Protein AF-S6TWQ9-F1 (afdb_monomer)

pLDDT: mean 75.21, std 12.58, range [41.34, 91.19]

Foldseek 3Di:
DPPVVVVVVVVVVVVPPQDPVNVVVVLVVLVVVLVVVLVVVLVVLVVCVVQQCDDVVVVHVVDDPVVSCVVNVVSVVCVVVLVVVLVVCCVPVHSVVSSVVSVVVVVVVVVCVVPPDDD

Radius of gyration: 21.83 Å; Cα contacts (8 Å, |Δi|>4): 39; chains: 1; bounding box: 56×36×55 Å

Organism: NCBI:txid1194404

InterPro domains:
  IPR005828 Major facilitator, sugar transporter-like [PF00083] (28-117)
  IPR005829 Sugar transporter, conserved site [PS00216] (86-103)
  IPR020846 Major facilitator superfamily domain [PS50850] (27-119)
  IPR036259 MFS transporter superfamily [G3DSA:1.20.1250.20] (17-119)
  IPR036259 MFS transporter superfamily [SSF103473] (16-118)
  IPR050814 Myo-inositol Transporter [PTHR48020] (16-118)

Secondary structure (DSSP, 8-state):
--SHHHHHHHHHHTTT---HHHHHHHHHHHHHHHHHHHHHHHHHHHHHHHHHTS-GGGTS----HHHHHHHHHHHHHHHHHHHHHHHHHHHHH-HHHHHHHHHHHHHHHHHHHHT----

Structure (mmCIF, N/CA/C/O backbone):
data_AF-S6TWQ9-F1
#
_entry.id   AF-S6TWQ9-F1
#
loop_
_atom_site.group_PDB
_atom_site.id
_atom_site.type_symbol
_atom_site.label_atom_id
_atom_site.label_alt_id
_atom_site.label_comp_id
_atom_site.label_asym_id
_atom_site.label_entity_id
_atom_site.label_seq_id
_atom_site.pdbx_PDB_ins_code
_atom_site.Cartn_x
_atom_site.Cartn_y
_atom_site.Cartn_z
_atom_site.occupancy
_atom_site.B_iso_or_equiv
_atom_site.auth_seq_id
_atom_site.auth_comp_id
_atom_site.auth_asym_id
_atom_site.auth_atom_id
_atom_site.pdbx_PDB_model_num
ATOM 1 N N . MET A 1 1 ? -38.199 -27.713 27.939 1.00 52.06 1 MET A N 1
ATOM 2 C CA . MET A 1 1 ? -37.863 -26.620 26.995 1.00 52.06 1 MET A CA 1
ATOM 3 C C . MET A 1 1 ? -37.025 -25.506 27.661 1.00 52.06 1 MET A C 1
ATOM 5 O O . MET A 1 1 ? -37.210 -24.352 27.310 1.00 52.06 1 MET A O 1
ATOM 9 N N . SER A 1 2 ? -36.089 -25.796 28.587 1.00 53.56 2 SER A N 1
ATOM 10 C CA . SER A 1 2 ? -35.281 -24.749 29.266 1.00 53.56 2 SER A CA 1
ATOM 11 C C . SER A 1 2 ? -33.763 -24.834 29.038 1.00 53.56 2 SER A C 1
ATOM 13 O O . SER A 1 2 ? -33.030 -23.974 29.511 1.00 53.56 2 SER A O 1
ATOM 15 N N . SER A 1 3 ? -33.270 -25.828 28.295 1.00 51.56 3 SER A N 1
ATOM 16 C CA . SER A 1 3 ? -31.834 -26.034 28.048 1.00 51.56 3 SER A CA 1
ATOM 17 C C . SER A 1 3 ? -31.271 -25.232 26.864 1.00 51.56 3 SER A C 1
ATOM 19 O O . SER A 1 3 ? -30.058 -25.103 26.740 1.00 51.56 3 SER A O 1
ATOM 21 N N . SER A 1 4 ? -32.119 -24.643 26.014 1.00 54.09 4 SER A N 1
ATOM 22 C CA . SER A 1 4 ? -31.688 -23.845 24.854 1.00 54.09 4 SER A CA 1
ATOM 23 C C . SER A 1 4 ? -31.311 -22.396 25.194 1.00 54.09 4 SER A C 1
ATOM 25 O O . SER A 1 4 ? -30.562 -21.774 24.445 1.00 54.09 4 SER A O 1
ATOM 27 N N . SER A 1 5 ? -31.772 -21.854 26.329 1.00 55.66 5 SER A N 1
ATOM 28 C CA . SER A 1 5 ? -31.512 -20.455 26.712 1.00 55.66 5 SER A CA 1
ATOM 29 C C . SER A 1 5 ? -30.100 -20.225 27.268 1.00 55.66 5 SER A C 1
ATOM 31 O O . SER A 1 5 ? -29.564 -19.126 27.146 1.00 55.66 5 SER A O 1
ATOM 33 N N . THR A 1 6 ? -29.477 -21.246 27.861 1.00 56.78 6 THR A N 1
ATOM 34 C CA . THR A 1 6 ? -28.157 -21.128 28.508 1.00 56.78 6 THR A CA 1
ATOM 35 C C . THR A 1 6 ? -27.006 -21.204 27.498 1.00 56.78 6 THR A C 1
ATOM 37 O O . THR A 1 6 ? -25.986 -20.542 27.674 1.00 56.78 6 THR A O 1
ATOM 40 N N . ALA A 1 7 ? -27.183 -21.940 26.394 1.00 55.41 7 ALA A N 1
ATOM 41 C CA . ALA A 1 7 ? -26.183 -22.044 25.326 1.00 55.41 7 ALA A CA 1
ATOM 42 C C . ALA A 1 7 ? -26.042 -20.738 24.515 1.00 55.41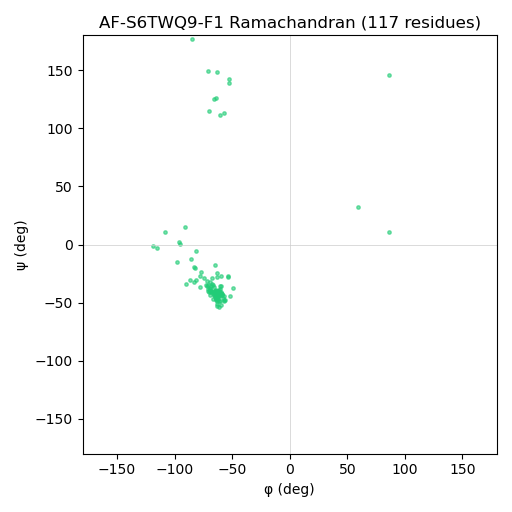 7 ALA A C 1
ATOM 44 O O . ALA A 1 7 ? -24.929 -20.329 24.191 1.00 55.41 7 ALA A O 1
ATOM 45 N N . ALA A 1 8 ? -27.154 -20.039 24.250 1.00 53.97 8 ALA A N 1
ATOM 46 C CA . ALA A 1 8 ? -27.150 -18.760 23.529 1.00 53.97 8 ALA A CA 1
ATOM 47 C C . ALA A 1 8 ? -26.505 -17.612 24.339 1.00 53.97 8 ALA A C 1
ATOM 49 O O . ALA A 1 8 ? -25.855 -16.725 23.778 1.00 53.97 8 ALA A O 1
ATOM 50 N N . ALA A 1 9 ? -26.636 -17.645 25.670 1.00 53.16 9 ALA A N 1
ATOM 51 C CA . ALA A 1 9 ? -26.005 -16.672 26.560 1.00 53.16 9 ALA A CA 1
ATOM 52 C C . ALA A 1 9 ? -24.474 -16.849 26.632 1.00 53.16 9 ALA A C 1
ATOM 54 O O . ALA A 1 9 ? -23.744 -15.857 26.679 1.00 53.16 9 ALA A O 1
ATOM 55 N N . ALA A 1 10 ? -23.978 -18.091 26.5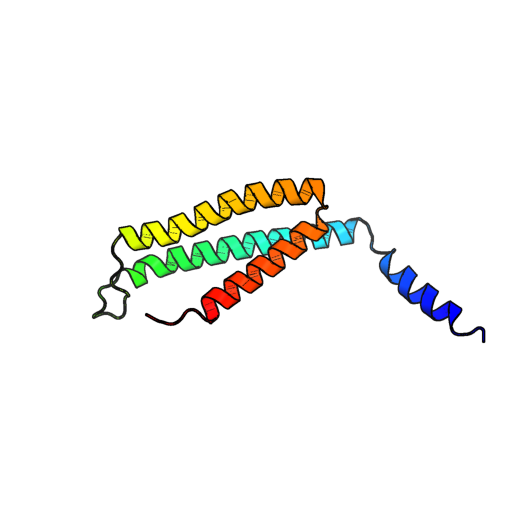67 1.00 52.41 10 ALA A N 1
ATOM 56 C CA . ALA A 1 10 ? -22.548 -18.397 26.629 1.00 52.41 10 ALA A CA 1
ATOM 57 C C . ALA A 1 10 ? -21.777 -17.977 25.358 1.00 52.41 10 ALA A C 1
ATOM 59 O O . ALA A 1 10 ? -20.690 -17.405 25.465 1.00 52.41 10 ALA A O 1
ATOM 60 N N . ASP A 1 11 ? -22.351 -18.177 24.163 1.00 53.03 11 ASP A N 1
ATOM 61 C CA . ASP A 1 11 ? -21.732 -17.755 22.887 1.00 53.03 11 ASP A CA 1
ATOM 62 C C . ASP A 1 11 ? -21.671 -16.218 22.744 1.00 53.03 11 ASP A C 1
ATOM 64 O O . ASP A 1 11 ? -20.748 -15.647 22.155 1.00 53.03 11 ASP A O 1
ATOM 68 N N . THR A 1 12 ? -22.617 -15.515 23.372 1.00 55.00 12 THR A N 1
ATOM 69 C CA . THR A 1 12 ? -22.651 -14.047 23.366 1.00 55.00 12 THR A CA 1
ATOM 70 C C . THR A 1 12 ? -21.637 -13.445 24.353 1.00 55.00 12 THR A C 1
ATOM 72 O O . THR A 1 12 ? -20.991 -12.441 24.038 1.00 55.00 12 THR A O 1
ATOM 75 N N . GLN A 1 13 ? -21.427 -14.074 25.517 1.00 53.81 13 GLN A N 1
ATOM 76 C CA . GLN A 1 13 ? -20.490 -13.593 26.546 1.00 53.81 13 GLN A CA 1
ATOM 77 C C . GLN A 1 13 ? -19.008 -13.756 26.158 1.00 53.81 13 GLN A C 1
ATOM 79 O O . GLN A 1 13 ? -18.188 -12.897 26.494 1.00 53.81 13 GLN A O 1
ATOM 84 N N . GLY A 1 14 ? -18.651 -14.784 25.378 1.00 50.56 14 GLY A N 1
ATOM 85 C CA . GLY A 1 14 ? -17.272 -14.995 24.910 1.00 50.56 14 GLY A CA 1
ATOM 86 C C . GLY A 1 14 ? -16.730 -13.883 23.997 1.00 50.56 14 GLY A C 1
ATOM 87 O O . GLY A 1 14 ? -15.521 -13.655 23.939 1.00 50.56 14 GLY A O 1
ATOM 88 N N . ARG A 1 15 ? -17.611 -13.136 23.317 1.00 56.34 15 ARG A N 1
ATOM 89 C CA . ARG A 1 15 ? -17.226 -12.039 22.411 1.00 56.34 15 ARG A CA 1
ATOM 90 C C . ARG A 1 15 ? -16.967 -10.704 23.115 1.00 56.34 15 ARG A C 1
ATOM 92 O O . ARG A 1 15 ? -16.307 -9.846 22.531 1.00 56.34 15 ARG A O 1
ATOM 99 N N . GLN A 1 16 ? -17.467 -10.517 24.339 1.00 55.75 16 GLN A N 1
ATOM 100 C CA . GLN A 1 16 ? -17.442 -9.222 25.038 1.00 55.75 16 GLN A CA 1
ATOM 101 C C . GLN A 1 16 ? -16.287 -9.078 26.046 1.00 55.75 16 GLN A C 1
ATOM 103 O O . GLN A 1 16 ? -15.935 -7.959 26.401 1.00 55.75 16 GLN A O 1
ATOM 108 N N . ASN A 1 17 ? -15.620 -10.175 26.421 1.00 53.50 17 ASN A N 1
ATOM 109 C CA . ASN A 1 17 ? -14.514 -10.176 27.393 1.00 53.50 17 ASN A CA 1
ATOM 110 C C . ASN A 1 17 ? -13.114 -9.993 26.773 1.00 53.50 17 ASN A C 1
ATOM 112 O O . ASN A 1 17 ? -12.101 -10.267 27.419 1.00 53.50 17 ASN A O 1
ATOM 116 N N . ALA A 1 18 ? -13.011 -9.553 25.516 1.00 58.38 18 ALA A N 1
ATOM 117 C CA . ALA A 1 18 ? -11.709 -9.190 24.966 1.00 58.38 18 ALA A CA 1
ATOM 118 C C . ALA A 1 18 ? -11.228 -7.905 25.654 1.00 58.38 18 ALA A C 1
ATOM 120 O O . ALA A 1 18 ? -11.846 -6.854 25.495 1.00 58.38 18 ALA A O 1
ATOM 121 N N . SER A 1 19 ? -10.128 -7.985 26.412 1.00 72.00 19 SER A N 1
ATOM 122 C CA . SER A 1 19 ? -9.541 -6.803 27.044 1.00 72.00 19 SER A CA 1
ATOM 123 C C . SER A 1 19 ? -9.301 -5.713 25.986 1.00 72.00 19 SER A C 1
ATOM 125 O O . SER A 1 19 ? -8.856 -6.037 24.876 1.00 72.00 19 SER A O 1
ATOM 127 N N . PRO A 1 20 ? -9.575 -4.427 26.283 1.00 75.12 20 PRO A N 1
ATOM 128 C CA . PRO A 1 20 ? -9.360 -3.329 25.336 1.00 75.12 20 PRO A CA 1
ATOM 129 C C . PRO A 1 20 ? -7.958 -3.370 24.709 1.00 75.12 20 PRO A C 1
ATOM 131 O O . PRO A 1 20 ? -7.804 -3.193 23.502 1.00 75.12 20 PRO A O 1
ATOM 134 N N . ASN A 1 21 ? -6.956 -3.754 25.506 1.00 84.50 21 ASN A N 1
ATOM 135 C CA . ASN A 1 21 ? -5.573 -3.943 25.075 1.00 84.50 21 ASN A CA 1
ATOM 136 C C . ASN A 1 21 ? -5.419 -5.028 23.997 1.00 84.50 21 ASN A C 1
ATOM 138 O O . ASN A 1 21 ? -4.663 -4.835 23.050 1.00 84.50 21 ASN A O 1
ATOM 142 N N . ARG A 1 22 ? -6.155 -6.145 24.085 1.00 82.69 22 ARG A N 1
ATOM 143 C CA . ARG A 1 22 ? -6.104 -7.224 23.084 1.00 82.69 22 ARG A CA 1
ATOM 144 C C . ARG A 1 22 ? -6.706 -6.791 21.748 1.00 82.69 22 ARG A C 1
ATOM 146 O O . ARG A 1 22 ? -6.158 -7.121 20.700 1.00 82.69 22 ARG A O 1
ATOM 153 N N . LEU A 1 23 ? -7.808 -6.040 21.766 1.00 81.31 23 LEU A N 1
ATOM 154 C CA . LEU A 1 23 ? -8.432 -5.527 20.539 1.00 81.31 23 LEU A CA 1
ATOM 155 C C . LEU A 1 23 ? -7.556 -4.474 19.849 1.00 81.31 23 LEU A C 1
ATOM 157 O O . LEU A 1 23 ? -7.427 -4.494 18.622 1.00 81.31 23 LEU A O 1
ATOM 161 N N . ILE A 1 24 ? -6.935 -3.587 20.631 1.00 85.56 24 ILE A N 1
ATOM 162 C CA . ILE A 1 24 ? -5.978 -2.598 20.122 1.00 85.56 24 ILE A CA 1
ATOM 163 C C . ILE A 1 24 ? -4.757 -3.312 19.537 1.00 85.56 24 ILE A C 1
ATOM 165 O O . ILE A 1 24 ? -4.387 -3.025 18.403 1.00 85.56 24 ILE A O 1
ATOM 169 N N . PHE A 1 25 ? -4.195 -4.294 20.249 1.00 89.06 25 PHE A N 1
ATOM 170 C CA . PHE A 1 25 ? -3.052 -5.078 19.779 1.00 89.06 25 PHE A CA 1
ATOM 171 C C . PHE A 1 25 ? -3.329 -5.764 18.436 1.00 89.06 25 PHE A C 1
ATOM 173 O O . PHE A 1 25 ? -2.548 -5.610 17.502 1.00 89.06 25 PHE A O 1
ATOM 180 N N . ILE A 1 26 ? -4.469 -6.453 18.298 1.00 84.56 26 ILE A N 1
ATOM 181 C CA . ILE A 1 26 ? -4.854 -7.104 17.033 1.00 84.56 26 ILE A CA 1
ATOM 182 C C . ILE A 1 26 ? -5.034 -6.067 15.917 1.00 84.56 26 ILE A C 1
ATOM 184 O O . ILE A 1 26 ? -4.594 -6.292 14.794 1.00 84.56 26 ILE A O 1
ATOM 188 N N . SER A 1 27 ? -5.652 -4.920 16.210 1.00 82.75 27 SER A N 1
ATOM 189 C CA . SER A 1 27 ? -5.865 -3.870 15.205 1.00 82.75 27 SER A CA 1
ATOM 190 C C . SER A 1 27 ? -4.546 -3.270 14.716 1.00 82.75 27 SER A C 1
ATOM 192 O O . SER A 1 27 ? -4.393 -3.042 13.518 1.00 82.75 27 SER A O 1
ATOM 194 N N . VAL A 1 28 ? -3.594 -3.039 15.627 1.00 87.00 28 VAL A N 1
ATOM 195 C CA . VAL A 1 28 ? -2.244 -2.574 15.287 1.00 87.00 28 VAL A CA 1
ATOM 196 C C . VAL A 1 28 ? -1.528 -3.627 14.454 1.00 87.00 28 VAL A C 1
ATOM 198 O O . VAL A 1 28 ? -1.030 -3.276 13.395 1.00 87.00 28 VAL A O 1
ATOM 201 N N . LEU A 1 29 ? -1.554 -4.896 14.873 1.00 89.25 29 LEU A N 1
ATOM 202 C CA . LEU A 1 29 ? -0.923 -6.008 14.158 1.00 89.25 29 LEU A CA 1
ATOM 203 C C . LEU A 1 29 ? -1.428 -6.128 12.712 1.00 89.25 29 LEU A C 1
ATOM 205 O O . LEU A 1 29 ? -0.633 -6.234 11.786 1.00 89.25 29 LEU A O 1
ATOM 209 N N . VAL A 1 30 ? -2.746 -6.086 12.498 1.00 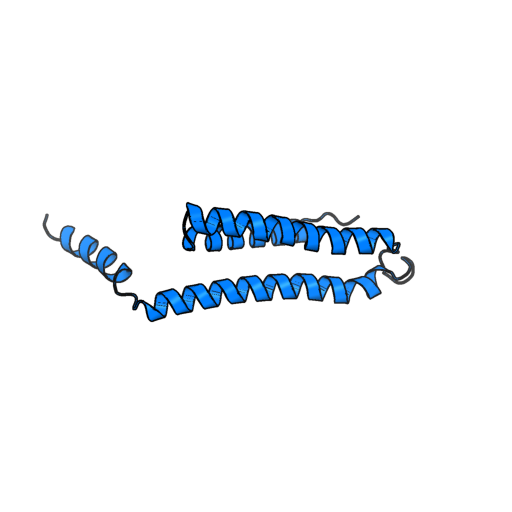83.25 30 VAL A N 1
ATOM 210 C CA . VAL A 1 30 ? -3.325 -6.157 11.145 1.00 83.25 30 VAL A CA 1
ATOM 211 C C . VAL A 1 30 ? -2.947 -4.921 10.322 1.00 83.25 30 VAL A C 1
ATOM 213 O O . VAL A 1 30 ? -2.617 -5.052 9.146 1.00 83.25 30 VAL A O 1
ATOM 216 N N . ALA A 1 31 ? -2.947 -3.729 10.927 1.00 83.00 31 ALA A N 1
ATOM 217 C CA . ALA A 1 31 ? -2.543 -2.504 10.241 1.00 83.00 31 ALA A CA 1
ATOM 218 C C . ALA A 1 31 ? -1.060 -2.529 9.825 1.00 83.00 31 ALA A C 1
ATOM 220 O O . ALA A 1 31 ? -0.745 -2.179 8.688 1.00 83.00 31 ALA A O 1
ATOM 221 N N . THR A 1 32 ? -0.154 -2.984 10.698 1.00 88.25 32 THR A N 1
ATOM 222 C CA . THR A 1 32 ? 1.266 -3.133 10.350 1.00 88.25 32 THR A CA 1
ATOM 223 C C . THR A 1 32 ? 1.500 -4.237 9.334 1.00 88.25 32 THR A C 1
ATOM 225 O O . THR A 1 32 ? 2.341 -4.050 8.465 1.00 88.25 32 THR A O 1
ATOM 228 N N . MET A 1 33 ? 0.757 -5.346 9.373 1.00 88.31 33 MET A N 1
ATOM 229 C CA . MET A 1 33 ? 0.829 -6.371 8.323 1.00 88.31 33 MET A CA 1
ATOM 230 C C . MET A 1 33 ? 0.402 -5.826 6.958 1.00 88.31 33 MET A C 1
ATOM 232 O O . MET A 1 33 ? 1.066 -6.110 5.968 1.00 88.31 33 MET A O 1
ATOM 236 N N . GLY A 1 34 ? -0.639 -4.988 6.899 1.00 84.38 34 GLY A N 1
ATOM 237 C CA . GLY A 1 34 ? -1.023 -4.305 5.660 1.00 84.38 34 GLY A CA 1
ATOM 238 C C . GLY A 1 34 ? 0.072 -3.367 5.138 1.00 84.38 34 GLY A C 1
ATOM 239 O O . GLY A 1 34 ? 0.404 -3.405 3.956 1.00 84.38 34 GLY A O 1
ATOM 240 N N . ALA A 1 35 ? 0.681 -2.571 6.023 1.00 84.94 35 ALA A N 1
ATOM 241 C CA . ALA A 1 35 ? 1.800 -1.698 5.660 1.00 84.94 35 ALA A CA 1
ATOM 242 C C . ALA A 1 35 ? 3.045 -2.490 5.213 1.00 84.94 35 ALA A C 1
ATOM 244 O O . ALA A 1 35 ? 3.714 -2.102 4.258 1.00 84.94 35 ALA A O 1
ATOM 245 N N . LEU A 1 36 ? 3.332 -3.616 5.873 1.00 90.44 36 LEU A N 1
ATOM 246 C CA . LEU A 1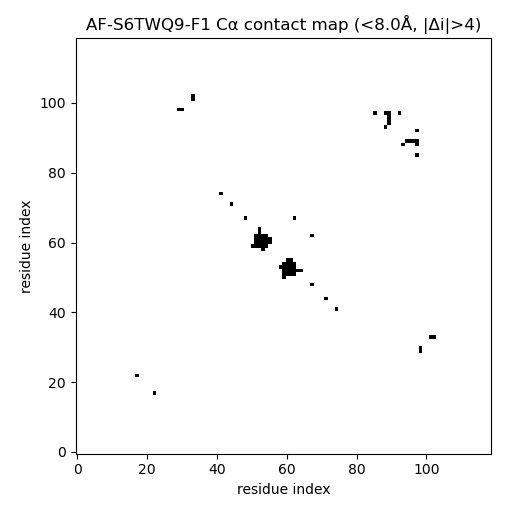 36 ? 4.425 -4.519 5.514 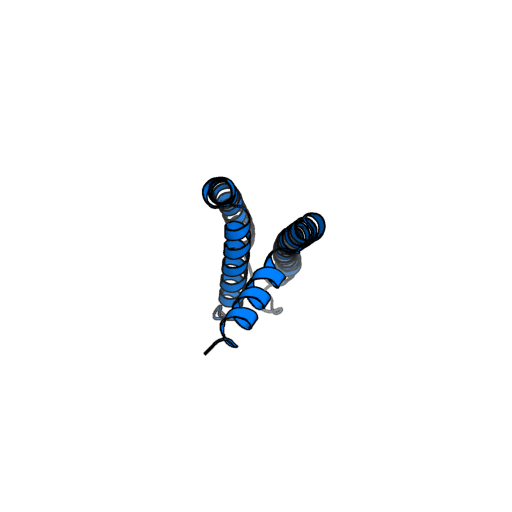1.00 90.44 36 LEU A CA 1
ATOM 247 C C . LEU A 1 36 ? 4.202 -5.124 4.126 1.00 90.44 36 LEU A C 1
ATOM 249 O O . LEU A 1 36 ? 5.124 -5.140 3.319 1.00 90.44 36 LEU A O 1
ATOM 253 N N . ALA A 1 37 ? 2.987 -5.593 3.846 1.00 86.44 37 ALA A N 1
ATOM 254 C CA . ALA A 1 37 ? 2.649 -6.218 2.575 1.00 86.44 37 ALA A CA 1
ATOM 255 C C . ALA A 1 37 ? 2.722 -5.214 1.408 1.00 86.44 37 ALA A C 1
ATOM 257 O O . ALA A 1 37 ? 3.317 -5.508 0.378 1.00 86.44 37 ALA A O 1
ATOM 258 N N . PHE A 1 38 ? 2.250 -3.979 1.613 1.00 83.31 38 PHE A N 1
ATOM 259 C CA . PHE A 1 38 ? 2.443 -2.890 0.648 1.00 83.31 38 PHE A CA 1
ATOM 260 C C . PHE A 1 38 ? 3.933 -2.592 0.374 1.00 83.31 38 PHE A C 1
ATOM 262 O O . PHE A 1 38 ? 4.345 -2.401 -0.775 1.00 83.31 38 PHE A O 1
ATOM 269 N N . GLY A 1 39 ? 4.760 -2.575 1.426 1.00 87.69 39 GLY A N 1
ATOM 270 C CA . GLY A 1 39 ? 6.210 -2.413 1.292 1.00 87.69 39 GLY A CA 1
ATOM 271 C C . GLY A 1 39 ? 6.882 -3.588 0.575 1.00 87.69 39 GLY A C 1
ATOM 272 O O . GLY A 1 39 ? 7.805 -3.377 -0.209 1.00 87.69 39 GLY A O 1
ATOM 273 N N . TYR A 1 40 ? 6.397 -4.809 0.802 1.00 89.06 40 TYR A N 1
ATOM 274 C CA . TYR A 1 40 ? 6.869 -6.019 0.131 1.00 89.06 40 TYR A CA 1
ATOM 275 C C . TYR A 1 40 ? 6.620 -5.964 -1.379 1.00 89.06 40 TYR A C 1
ATOM 277 O O . TYR A 1 40 ? 7.562 -6.165 -2.142 1.00 89.06 40 TYR A O 1
ATOM 285 N N . ASP A 1 41 ? 5.409 -5.606 -1.812 1.00 85.44 41 ASP A N 1
ATOM 286 C CA . ASP A 1 41 ? 5.072 -5.511 -3.239 1.00 85.44 41 ASP A CA 1
ATOM 287 C C . ASP A 1 41 ? 5.932 -4.455 -3.946 1.00 85.44 41 ASP A C 1
ATOM 289 O O . ASP A 1 41 ? 6.511 -4.706 -5.005 1.00 85.44 41 ASP A O 1
ATOM 293 N N . THR A 1 42 ? 6.094 -3.289 -3.312 1.00 86.19 42 THR A N 1
ATOM 294 C CA . THR A 1 42 ? 6.956 -2.215 -3.828 1.00 86.19 42 THR A CA 1
ATOM 295 C C . THR A 1 42 ? 8.419 -2.666 -3.913 1.00 86.19 42 THR A C 1
ATOM 297 O O . THR A 1 42 ? 9.101 -2.382 -4.898 1.00 86.19 42 THR A O 1
ATOM 300 N N . GLY A 1 43 ? 8.904 -3.395 -2.902 1.00 87.75 43 GLY A N 1
ATOM 301 C CA . GLY A 1 43 ? 10.268 -3.921 -2.850 1.00 87.75 43 GLY A CA 1
ATOM 302 C C . GLY A 1 43 ? 10.540 -5.010 -3.888 1.00 87.75 43 GLY A C 1
ATOM 303 O O . GLY A 1 43 ? 11.598 -4.993 -4.515 1.00 87.75 43 GLY A O 1
ATOM 304 N N . ILE A 1 44 ? 9.588 -5.919 -4.121 1.00 87.25 44 ILE A N 1
ATOM 305 C CA . ILE A 1 44 ? 9.699 -6.934 -5.177 1.00 87.25 44 ILE A CA 1
ATOM 306 C C . ILE A 1 44 ? 9.742 -6.281 -6.551 1.00 87.25 44 ILE A C 1
ATOM 308 O O . ILE A 1 44 ? 10.601 -6.643 -7.350 1.00 87.25 44 ILE A O 1
ATOM 312 N N . ILE A 1 45 ? 8.870 -5.306 -6.823 1.00 84.31 45 ILE A N 1
ATOM 313 C CA . ILE A 1 45 ? 8.868 -4.597 -8.108 1.00 84.31 45 ILE A CA 1
ATOM 314 C C . ILE A 1 45 ? 10.202 -3.871 -8.309 1.00 84.31 45 ILE A C 1
ATOM 316 O O . ILE A 1 45 ? 10.841 -4.055 -9.341 1.00 84.31 45 ILE A O 1
ATOM 320 N N . ALA A 1 46 ? 10.671 -3.119 -7.310 1.00 84.69 46 ALA A N 1
ATOM 321 C CA . ALA A 1 46 ? 11.963 -2.435 -7.375 1.00 84.69 46 ALA A CA 1
ATOM 322 C C . ALA A 1 46 ? 13.143 -3.407 -7.575 1.00 84.69 46 ALA A C 1
ATOM 324 O O . ALA A 1 46 ? 14.091 -3.085 -8.287 1.00 84.69 46 ALA A O 1
ATOM 325 N N . GLY A 1 47 ? 13.077 -4.601 -6.980 1.00 84.25 47 GLY A N 1
ATOM 326 C CA . GLY A 1 47 ? 14.070 -5.657 -7.172 1.00 84.25 47 GLY A CA 1
ATOM 327 C C . GLY A 1 47 ? 13.974 -6.363 -8.528 1.00 84.25 47 GLY A C 1
ATOM 328 O O . GLY A 1 47 ? 14.993 -6.825 -9.030 1.00 84.25 47 GLY A O 1
ATOM 329 N N . ALA A 1 48 ? 12.784 -6.436 -9.129 1.00 82.50 48 ALA A N 1
ATOM 330 C CA . ALA A 1 48 ? 12.529 -7.114 -10.400 1.00 82.50 48 ALA A CA 1
ATOM 331 C C . ALA A 1 48 ? 12.783 -6.226 -11.630 1.00 82.50 48 ALA A C 1
ATOM 333 O O . ALA A 1 48 ? 13.190 -6.738 -12.671 1.00 82.50 48 ALA A O 1
ATOM 334 N N . LEU A 1 49 ? 12.589 -4.907 -11.523 1.00 77.19 49 LEU A N 1
ATOM 335 C CA . LEU A 1 49 ? 12.767 -3.946 -12.622 1.00 77.19 49 LEU A CA 1
ATOM 336 C C . LEU A 1 49 ? 14.128 -4.047 -13.346 1.00 77.19 49 LEU A C 1
ATOM 338 O O . LEU A 1 49 ? 14.131 -4.111 -14.579 1.00 77.19 49 LEU A O 1
ATOM 342 N N . PRO A 1 50 ? 15.277 -4.173 -12.651 1.00 72.94 50 PRO A N 1
ATOM 343 C CA . PRO A 1 50 ? 16.572 -4.360 -13.307 1.00 72.94 50 PRO A CA 1
ATOM 344 C C . PRO A 1 50 ? 16.667 -5.657 -14.115 1.00 72.94 50 PRO A C 1
ATOM 346 O O . PRO A 1 50 ? 17.411 -5.708 -15.083 1.00 72.94 50 PRO A O 1
ATOM 349 N N . PHE A 1 51 ? 15.917 -6.699 -13.732 1.00 69.06 51 PHE A N 1
ATOM 350 C CA . PHE A 1 51 ? 15.866 -7.976 -14.451 1.00 69.06 51 PHE A CA 1
ATOM 351 C C . PHE A 1 51 ? 14.888 -7.938 -15.634 1.00 69.06 51 PHE A C 1
ATOM 353 O O . PHE A 1 51 ? 15.114 -8.571 -16.662 1.00 69.06 51 PHE A O 1
ATOM 360 N N . MET A 1 52 ? 13.811 -7.160 -15.516 1.00 67.25 52 MET A N 1
ATOM 361 C CA . MET A 1 52 ? 12.798 -6.986 -16.563 1.00 67.25 52 MET A CA 1
ATOM 362 C C . MET A 1 52 ? 13.254 -6.057 -17.700 1.00 67.25 52 MET A C 1
ATOM 364 O O . MET A 1 52 ? 12.758 -6.171 -18.821 1.00 67.25 52 MET A O 1
ATOM 368 N N . THR A 1 53 ? 14.211 -5.167 -17.434 1.00 65.62 53 THR A N 1
ATOM 369 C CA . THR A 1 53 ? 14.832 -4.269 -18.426 1.00 65.62 53 THR A CA 1
ATOM 370 C C . THR A 1 53 ? 15.933 -4.940 -19.255 1.00 65.62 53 THR A C 1
ATOM 372 O O . THR A 1 53 ? 16.413 -4.336 -20.216 1.00 65.62 53 THR A O 1
ATOM 375 N N . LEU A 1 54 ? 16.313 -6.195 -18.954 1.00 64.88 54 LEU A N 1
ATOM 376 C CA . LEU A 1 54 ? 17.228 -6.941 -19.820 1.00 64.88 54 LEU A CA 1
ATOM 377 C C . LEU A 1 54 ? 16.613 -7.180 -21.211 1.00 64.88 54 LEU A C 1
ATOM 379 O O . LEU A 1 54 ? 15.394 -7.355 -21.331 1.00 64.88 54 LEU A O 1
ATOM 383 N N . PRO A 1 55 ? 17.454 -7.242 -22.260 1.00 60.53 55 PRO A N 1
ATOM 384 C CA . PRO A 1 55 ? 17.035 -7.654 -23.595 1.00 60.53 55 PRO A CA 1
ATOM 385 C C . PRO A 1 55 ? 16.312 -9.014 -23.577 1.00 60.53 55 PRO A C 1
ATOM 387 O O . PRO A 1 55 ? 16.678 -9.913 -22.813 1.00 60.53 55 PRO A O 1
ATOM 390 N N . ALA A 1 56 ? 15.278 -9.166 -24.411 1.00 60.84 56 ALA A N 1
ATOM 391 C CA . ALA A 1 56 ? 14.423 -10.362 -24.452 1.00 60.84 56 ALA A CA 1
ATOM 392 C C . ALA A 1 56 ? 15.196 -11.655 -24.780 1.00 60.84 56 ALA A C 1
ATOM 394 O O . ALA A 1 56 ? 14.846 -12.747 -24.339 1.00 60.84 56 ALA A O 1
ATOM 395 N N . ASP A 1 57 ? 16.306 -11.513 -25.494 1.00 59.28 57 ASP A N 1
ATOM 396 C CA . ASP A 1 57 ? 17.301 -12.530 -25.827 1.00 59.28 57 ASP A CA 1
ATOM 397 C C . ASP A 1 57 ? 18.069 -13.087 -24.611 1.00 59.28 57 ASP A C 1
ATOM 399 O O . ASP A 1 57 ? 18.624 -14.182 -24.695 1.00 59.28 57 ASP A O 1
ATOM 403 N N . GLN A 1 58 ? 18.054 -12.396 -23.465 1.00 57.41 58 GLN A N 1
ATOM 404 C CA . GLN A 1 58 ? 18.665 -12.846 -22.203 1.00 57.41 58 GLN A CA 1
ATOM 405 C C . GLN A 1 58 ? 17.629 -13.263 -21.142 1.00 57.41 58 GLN A C 1
ATOM 407 O O . GLN A 1 58 ? 17.987 -13.486 -19.985 1.00 57.41 58 GLN A O 1
ATOM 412 N N . GLY A 1 59 ? 16.350 -13.388 -21.521 1.00 55.44 59 GLY A N 1
ATOM 413 C CA . GLY A 1 59 ? 15.260 -13.765 -20.612 1.00 55.44 59 GLY A CA 1
ATOM 414 C C . GLY A 1 59 ? 14.624 -12.598 -19.845 1.00 55.44 59 GLY A C 1
ATOM 415 O O . GLY A 1 59 ? 13.856 -12.839 -18.916 1.00 55.44 59 GLY A O 1
ATOM 416 N N . GLY A 1 60 ? 14.935 -11.350 -20.217 1.00 61.38 60 GLY A N 1
ATOM 417 C CA . GLY A 1 60 ? 14.225 -10.156 -19.751 1.00 61.38 60 GLY A CA 1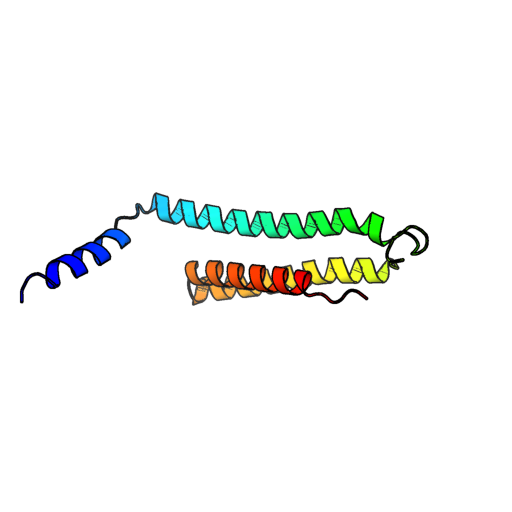
ATOM 418 C C . GLY A 1 60 ? 12.972 -9.858 -20.582 1.00 61.38 60 GLY A C 1
ATOM 419 O O . GLY A 1 60 ? 12.682 -10.534 -21.565 1.00 61.38 60 GLY A O 1
ATOM 420 N N . LEU A 1 61 ? 12.218 -8.828 -20.206 1.00 60.50 61 LEU A N 1
ATOM 421 C CA . LEU A 1 61 ? 11.014 -8.400 -20.934 1.00 60.50 61 LEU A CA 1
ATOM 422 C C . LEU A 1 61 ? 11.304 -7.246 -21.917 1.00 60.50 61 LEU A C 1
ATOM 424 O O . LEU A 1 61 ? 10.384 -6.743 -22.559 1.00 60.50 61 LEU A O 1
ATOM 428 N N . GLY A 1 62 ? 12.563 -6.800 -22.041 1.00 62.28 62 GLY A N 1
ATOM 429 C CA . GLY A 1 62 ? 12.947 -5.694 -22.924 1.00 62.28 62 GLY A CA 1
ATOM 430 C C . GLY A 1 62 ? 12.223 -4.385 -22.598 1.00 62.28 62 GLY A C 1
ATOM 431 O O . GLY A 1 62 ? 11.895 -3.621 -23.509 1.00 62.28 62 GLY A O 1
ATOM 432 N N . LEU A 1 63 ? 11.905 -4.140 -21.319 1.00 62.72 63 LEU A N 1
ATOM 433 C CA . LEU A 1 63 ? 11.130 -2.962 -20.930 1.00 62.72 63 LEU A CA 1
ATOM 434 C C . LEU A 1 63 ? 11.895 -1.670 -21.237 1.00 62.72 63 LEU A C 1
ATOM 436 O O . LEU A 1 63 ? 13.007 -1.452 -20.767 1.00 62.72 63 LEU A O 1
ATOM 440 N N . ASN A 1 64 ? 11.242 -0.772 -21.976 1.00 70.25 64 ASN A N 1
ATOM 441 C CA . ASN A 1 64 ? 11.677 0.614 -22.118 1.00 70.25 64 ASN A CA 1
ATOM 442 C C . ASN A 1 64 ? 11.440 1.370 -20.792 1.00 70.25 64 ASN A C 1
ATOM 444 O O . ASN A 1 64 ? 10.466 1.088 -20.089 1.00 70.25 64 ASN A O 1
ATOM 448 N N . ALA A 1 65 ? 12.266 2.375 -20.484 1.00 74.94 65 ALA A N 1
ATOM 449 C CA . ALA A 1 65 ? 12.188 3.181 -19.255 1.00 74.94 65 ALA A CA 1
ATOM 450 C C . ALA A 1 65 ? 10.794 3.802 -19.020 1.00 74.94 65 ALA A C 1
ATOM 452 O O . ALA A 1 65 ? 10.373 4.030 -17.888 1.00 74.94 65 ALA A O 1
ATOM 453 N N . TYR A 1 66 ? 10.039 4.032 -20.098 1.00 77.06 66 TYR A N 1
ATOM 454 C CA . TYR A 1 66 ? 8.647 4.469 -20.027 1.00 77.06 66 TYR A CA 1
ATOM 455 C C . TYR A 1 66 ? 7.722 3.437 -19.357 1.00 77.06 66 TYR A C 1
ATOM 457 O O . TYR A 1 66 ? 6.918 3.800 -18.501 1.00 77.06 66 TYR A O 1
ATOM 465 N N . SER A 1 67 ? 7.842 2.151 -19.701 1.00 77.06 67 SER A N 1
ATOM 466 C CA . SER A 1 67 ? 6.998 1.082 -19.149 1.00 77.06 67 SER A CA 1
ATOM 467 C C . SER A 1 67 ? 7.297 0.826 -17.671 1.00 77.06 67 SER A C 1
ATOM 469 O O . SER A 1 67 ? 6.374 0.666 -16.876 1.00 77.06 67 SER A O 1
ATOM 471 N N . GLU A 1 68 ? 8.573 0.866 -17.283 1.00 79.38 68 GLU A N 1
ATOM 472 C CA . GLU A 1 68 ? 8.998 0.834 -15.877 1.00 79.38 68 GLU A CA 1
ATOM 473 C C . GLU A 1 68 ? 8.388 1.997 -15.077 1.00 79.38 68 GLU A C 1
ATOM 475 O O . GLU A 1 68 ? 7.814 1.800 -13.997 1.00 79.38 68 GLU A O 1
ATOM 480 N N . GLY A 1 69 ? 8.447 3.206 -15.643 1.00 83.75 69 GLY A N 1
ATOM 481 C CA . GLY A 1 69 ? 7.825 4.392 -15.066 1.00 83.75 69 GLY A CA 1
ATOM 482 C C . GLY A 1 69 ? 6.313 4.239 -14.898 1.00 83.75 69 GLY A C 1
ATOM 483 O O . GLY A 1 69 ? 5.777 4.600 -13.855 1.00 83.75 69 GLY A O 1
ATOM 484 N N . MET A 1 70 ? 5.613 3.652 -15.874 1.00 85.31 70 MET A N 1
ATOM 485 C CA . MET A 1 70 ? 4.170 3.408 -15.754 1.00 85.31 70 MET A CA 1
ATOM 486 C C . MET A 1 70 ? 3.831 2.419 -14.633 1.00 85.31 70 MET A C 1
ATOM 488 O O . MET A 1 70 ? 2.878 2.656 -13.889 1.00 85.31 70 MET A O 1
ATOM 492 N N . ILE A 1 71 ? 4.604 1.340 -14.480 1.00 83.56 71 ILE A N 1
ATOM 493 C CA . ILE A 1 71 ? 4.374 0.334 -13.431 1.00 83.56 71 ILE A CA 1
ATOM 494 C C . ILE A 1 71 ? 4.547 0.975 -12.051 1.00 83.56 71 ILE A C 1
ATOM 496 O O . ILE A 1 71 ? 3.631 0.934 -11.227 1.00 83.56 71 ILE A O 1
ATOM 500 N N . THR A 1 72 ? 5.681 1.636 -11.820 1.00 84.81 72 THR A N 1
ATOM 501 C CA . THR A 1 72 ? 5.978 2.291 -10.535 1.00 84.81 72 THR A CA 1
ATOM 502 C C . THR A 1 72 ? 5.009 3.433 -10.228 1.00 84.81 72 THR A C 1
ATOM 504 O O . THR A 1 72 ? 4.494 3.525 -9.110 1.00 84.81 72 THR A O 1
ATOM 507 N N . ALA A 1 73 ? 4.677 4.262 -11.223 1.00 89.44 73 ALA A N 1
ATOM 508 C CA . ALA A 1 73 ? 3.715 5.345 -11.060 1.00 89.44 73 ALA A CA 1
ATOM 509 C C . ALA A 1 73 ? 2.308 4.822 -10.751 1.00 89.44 73 ALA A C 1
ATOM 511 O O . ALA A 1 73 ? 1.639 5.388 -9.891 1.00 89.44 73 ALA A O 1
ATOM 512 N N . SER A 1 74 ? 1.859 3.735 -11.389 1.00 88.94 74 SER A N 1
ATOM 513 C CA . SER A 1 74 ? 0.528 3.167 -11.131 1.00 88.94 74 SER A CA 1
ATOM 514 C C . SER A 1 74 ? 0.354 2.723 -9.673 1.00 88.94 74 SER A C 1
ATOM 516 O O . SER A 1 74 ? -0.696 2.982 -9.079 1.00 88.94 74 SER A O 1
ATOM 518 N N . LEU A 1 75 ? 1.401 2.154 -9.061 1.00 87.38 75 LEU A N 1
ATOM 519 C CA . LEU A 1 75 ? 1.401 1.753 -7.654 1.00 87.38 75 LEU A CA 1
ATOM 520 C C . LEU A 1 75 ? 1.308 2.973 -6.730 1.00 87.38 75 LEU A C 1
ATOM 522 O O . LEU A 1 75 ? 0.474 2.994 -5.825 1.00 87.38 75 LEU A O 1
ATOM 526 N N . ILE A 1 76 ? 2.106 4.016 -6.985 1.00 88.88 76 ILE A N 1
ATOM 527 C CA . ILE A 1 76 ? 2.095 5.254 -6.185 1.00 88.88 76 ILE A CA 1
ATOM 528 C C . ILE A 1 76 ? 0.762 5.994 -6.331 1.00 88.88 76 ILE A C 1
ATOM 530 O O . ILE A 1 76 ? 0.193 6.445 -5.337 1.00 88.88 76 ILE A O 1
ATOM 534 N N . VAL A 1 77 ? 0.241 6.100 -7.553 1.00 91.19 77 VAL A N 1
ATOM 535 C CA . VAL A 1 77 ? -1.056 6.727 -7.833 1.00 91.19 77 VAL A CA 1
ATOM 536 C C . VAL A 1 77 ? -2.172 5.955 -7.126 1.00 91.19 77 VAL A C 1
ATOM 538 O O . VAL A 1 77 ? -2.987 6.558 -6.426 1.00 91.19 77 VAL A O 1
ATOM 541 N N . GLY A 1 78 ? -2.172 4.623 -7.226 1.00 87.19 78 GLY A N 1
ATOM 542 C CA . GLY A 1 78 ? -3.104 3.762 -6.500 1.00 87.19 78 GLY A CA 1
ATOM 543 C C . GLY A 1 78 ? -3.013 3.941 -4.983 1.00 87.19 78 GLY A C 1
ATOM 544 O O . GLY A 1 78 ? -4.040 4.082 -4.320 1.00 87.19 78 GLY A O 1
ATOM 545 N N . ALA A 1 79 ? -1.800 4.023 -4.431 1.00 86.12 79 ALA A N 1
ATOM 546 C CA . ALA A 1 79 ? -1.575 4.269 -3.008 1.00 86.12 79 ALA A CA 1
ATOM 547 C C . ALA A 1 79 ? -2.065 5.659 -2.570 1.00 86.12 79 ALA A C 1
ATOM 549 O O . ALA A 1 79 ? -2.682 5.788 -1.511 1.00 86.12 79 ALA A O 1
ATOM 550 N N . ALA A 1 80 ? -1.857 6.692 -3.390 1.00 89.94 80 ALA A N 1
ATOM 551 C CA . ALA A 1 80 ? -2.327 8.046 -3.113 1.00 89.94 80 ALA A CA 1
ATOM 552 C C . ALA A 1 80 ? -3.859 8.085 -3.017 1.00 89.94 80 ALA A C 1
ATOM 554 O O . ALA A 1 80 ? -4.403 8.488 -1.983 1.00 89.94 80 ALA A O 1
ATOM 555 N N . PHE A 1 81 ? -4.560 7.579 -4.036 1.00 89.50 81 PHE A N 1
ATOM 556 C CA . PHE A 1 81 ? -6.025 7.503 -4.026 1.00 89.50 81 PHE A CA 1
ATOM 557 C C . PHE A 1 81 ? -6.552 6.580 -2.921 1.00 89.50 81 PHE A C 1
ATOM 559 O O . PHE A 1 81 ? -7.525 6.919 -2.243 1.00 89.50 81 PHE A O 1
ATOM 566 N N . GLY A 1 82 ? -5.885 5.448 -2.688 1.00 85.44 82 GLY A N 1
ATOM 567 C CA . GLY A 1 82 ? -6.222 4.511 -1.621 1.00 85.44 82 GLY A CA 1
ATOM 568 C C . GLY A 1 82 ? -6.103 5.135 -0.231 1.00 85.44 82 GLY A C 1
ATOM 569 O O . GLY A 1 82 ? -6.992 4.947 0.599 1.00 85.44 82 GLY A O 1
ATOM 570 N N . SER A 1 83 ? -5.063 5.935 0.019 1.00 85.31 83 SER A N 1
ATOM 571 C CA . SER A 1 83 ? -4.868 6.620 1.302 1.00 85.31 83 SER A CA 1
ATOM 572 C C . SER A 1 83 ? -5.980 7.641 1.578 1.00 85.31 83 SER A C 1
ATOM 574 O O . SER A 1 83 ? -6.586 7.599 2.652 1.00 85.31 83 SER A O 1
ATOM 576 N N . LEU A 1 84 ? -6.331 8.459 0.576 1.00 86.62 84 LEU A N 1
ATOM 577 C CA . LEU A 1 84 ? -7.417 9.444 0.631 1.00 86.62 84 LEU A CA 1
ATOM 578 C C . LEU A 1 84 ? -8.775 8.776 0.887 1.00 86.62 84 LEU A C 1
ATOM 580 O O . LEU A 1 84 ? -9.511 9.175 1.793 1.00 86.62 84 LEU A O 1
ATOM 584 N N . ALA A 1 85 ? -9.092 7.725 0.125 1.00 85.44 85 ALA A N 1
ATOM 585 C CA . ALA A 1 85 ? -10.344 6.991 0.275 1.00 85.44 85 ALA A CA 1
ATOM 586 C C . ALA A 1 85 ? -10.421 6.255 1.622 1.00 85.44 85 ALA A C 1
ATOM 588 O O . ALA A 1 85 ? -11.462 6.284 2.282 1.00 85.44 85 ALA A O 1
ATOM 589 N N . SER A 1 86 ? -9.326 5.627 2.068 1.00 80.06 86 SER A N 1
ATOM 590 C CA . SER A 1 86 ? -9.308 4.871 3.326 1.00 80.06 86 SER A CA 1
ATOM 591 C C . SER A 1 86 ? -9.488 5.766 4.552 1.00 80.06 86 SER A C 1
ATOM 593 O O . SER A 1 86 ? -10.172 5.350 5.489 1.00 80.06 86 SER A O 1
ATOM 595 N N . GLY A 1 87 ? -8.949 6.993 4.530 1.00 80.31 87 GLY A N 1
ATOM 596 C CA . GLY A 1 87 ? -9.145 7.982 5.590 1.00 80.31 87 GLY A CA 1
ATOM 597 C C . GLY A 1 87 ? -10.614 8.378 5.712 1.00 80.31 87 GLY A C 1
ATOM 598 O O . GLY A 1 87 ? -11.216 8.218 6.772 1.00 80.31 87 GLY A O 1
ATOM 599 N N . TYR A 1 88 ? -11.232 8.760 4.590 1.00 82.50 88 TYR A N 1
ATOM 600 C CA . TYR A 1 88 ? -12.653 9.116 4.553 1.00 82.50 88 TYR A CA 1
ATOM 601 C C . TYR A 1 88 ? -13.570 7.964 5.002 1.00 82.50 88 TYR A C 1
ATOM 603 O O . TYR A 1 88 ? -14.512 8.156 5.775 1.00 82.50 88 TYR A O 1
ATOM 611 N N . ILE A 1 89 ? -13.287 6.741 4.542 1.00 80.69 89 ILE A N 1
ATOM 612 C CA . ILE A 1 89 ? -14.061 5.545 4.901 1.00 80.69 89 ILE A CA 1
ATOM 613 C C . ILE A 1 89 ? -13.855 5.174 6.377 1.00 80.69 89 ILE A C 1
ATOM 615 O O . ILE A 1 89 ? -14.817 4.784 7.042 1.00 80.69 89 ILE A O 1
ATOM 619 N N . SER A 1 90 ? -12.636 5.320 6.905 1.00 80.12 90 SER A N 1
ATOM 620 C CA . SER A 1 90 ? -12.319 5.055 8.314 1.00 80.12 90 SER A CA 1
ATOM 621 C C . SER A 1 90 ? -13.105 5.956 9.256 1.00 80.12 90 SER A C 1
ATOM 623 O O . SER A 1 90 ? -13.660 5.459 10.241 1.00 80.12 90 SER A O 1
ATOM 625 N N . ASP A 1 91 ? -13.202 7.242 8.928 1.00 77.38 91 ASP A N 1
ATOM 626 C CA . ASP A 1 91 ? -13.895 8.216 9.768 1.00 77.38 91 ASP A CA 1
ATOM 627 C C . ASP A 1 91 ? -15.417 8.040 9.714 1.00 77.38 91 ASP A C 1
ATOM 629 O O . ASP A 1 91 ? -16.094 8.198 10.731 1.00 77.38 91 ASP A O 1
ATOM 633 N N . ARG A 1 92 ? -15.973 7.655 8.555 1.00 76.50 92 ARG A N 1
ATOM 634 C CA . ARG A 1 92 ? -17.431 7.554 8.369 1.00 76.50 92 ARG A CA 1
ATOM 635 C C . ARG A 1 92 ? -18.034 6.188 8.709 1.00 76.50 92 ARG A C 1
ATOM 637 O O . ARG A 1 92 ? -19.167 6.135 9.179 1.00 76.50 92 ARG A O 1
ATOM 644 N N . PHE A 1 93 ? -17.312 5.092 8.475 1.00 73.88 93 PHE A N 1
ATOM 645 C CA . PHE A 1 93 ? -17.821 3.720 8.651 1.00 73.88 93 PHE A CA 1
ATOM 646 C C . PHE A 1 93 ? -17.109 2.927 9.757 1.00 73.88 93 PHE A C 1
ATOM 648 O O . PHE A 1 93 ? -17.494 1.796 10.068 1.00 73.88 93 PHE A O 1
ATOM 655 N N . GLY A 1 94 ? -16.092 3.522 10.383 1.00 72.75 94 GLY A N 1
ATOM 656 C CA . GLY A 1 94 ? -15.358 2.939 11.495 1.00 72.75 94 GLY A CA 1
ATOM 657 C C . GLY A 1 94 ? -14.199 2.031 11.071 1.00 72.75 94 GLY A C 1
ATOM 658 O O . GLY A 1 94 ? -14.254 1.262 10.110 1.00 72.75 94 GLY A O 1
ATOM 659 N N . ARG A 1 95 ? -13.142 2.061 11.890 1.00 71.81 95 ARG A N 1
ATOM 660 C CA . ARG A 1 95 ? -11.819 1.444 11.667 1.00 71.81 95 ARG A CA 1
ATOM 661 C C . ARG A 1 95 ? -11.842 -0.059 11.331 1.00 71.81 95 ARG A C 1
ATOM 663 O O . ARG A 1 95 ? -10.956 -0.553 10.641 1.00 71.81 95 ARG A O 1
ATOM 670 N N . ARG A 1 96 ? -12.860 -0.801 11.793 1.00 71.44 96 ARG A N 1
ATOM 671 C CA . ARG A 1 96 ? -13.019 -2.243 11.509 1.00 71.44 96 ARG A CA 1
ATOM 672 C C . ARG A 1 96 ? -13.419 -2.522 10.060 1.00 71.44 96 ARG A C 1
ATOM 674 O O . ARG A 1 96 ? -12.972 -3.526 9.509 1.00 71.44 96 ARG A O 1
ATOM 681 N N . LEU A 1 97 ? -14.248 -1.667 9.452 1.00 76.88 97 LEU A N 1
ATOM 682 C CA . LEU A 1 97 ? -14.652 -1.843 8.056 1.00 76.88 97 LEU A CA 1
ATOM 683 C C . LEU A 1 97 ? -13.473 -1.560 7.123 1.00 76.88 97 LEU A C 1
ATOM 685 O O . LEU A 1 97 ? -13.234 -2.334 6.200 1.00 76.88 97 LEU A O 1
ATOM 689 N N . THR A 1 98 ? -12.686 -0.527 7.427 1.00 77.25 98 THR A N 1
ATOM 690 C CA . THR A 1 98 ? -11.477 -0.172 6.673 1.00 77.25 98 THR A CA 1
ATOM 691 C C . THR A 1 98 ? -10.482 -1.327 6.622 1.00 77.25 98 THR A C 1
ATOM 693 O O . THR A 1 98 ? -10.051 -1.701 5.538 1.00 77.25 98 THR A O 1
ATOM 696 N N . LEU A 1 99 ? -10.189 -1.979 7.756 1.00 76.19 99 LEU A N 1
ATOM 697 C CA . LEU A 1 99 ? -9.297 -3.151 7.784 1.00 76.19 99 LEU A CA 1
ATOM 698 C C . LEU A 1 99 ? -9.824 -4.321 6.931 1.00 76.19 99 LEU A C 1
ATOM 700 O O . LEU A 1 99 ? -9.048 -5.026 6.282 1.00 76.19 99 LEU A O 1
ATOM 704 N N . ARG A 1 100 ? -11.148 -4.516 6.896 1.00 77.62 100 ARG A N 1
ATOM 705 C CA . ARG A 1 100 ? -11.787 -5.547 6.065 1.00 77.62 100 ARG A CA 1
ATOM 706 C C . ARG A 1 100 ? -11.675 -5.222 4.576 1.00 77.62 100 ARG A C 1
ATOM 708 O O . ARG A 1 100 ? -11.344 -6.106 3.796 1.00 77.62 100 ARG A O 1
ATOM 715 N N . LEU A 1 101 ? -11.905 -3.964 4.200 1.00 81.44 101 LEU A N 1
ATOM 716 C CA . LEU A 1 101 ? -11.768 -3.486 2.823 1.00 81.44 101 LEU A CA 1
ATOM 717 C C . LEU A 1 101 ? -10.322 -3.588 2.329 1.00 81.44 101 LEU A C 1
ATOM 719 O O . LEU A 1 101 ? -10.114 -4.075 1.222 1.00 81.44 101 LEU A O 1
ATOM 723 N N . LEU A 1 102 ? -9.336 -3.226 3.161 1.00 78.06 102 LEU A N 1
ATOM 724 C CA . LEU A 1 102 ? -7.917 -3.427 2.839 1.00 78.06 102 LEU A CA 1
ATOM 725 C C . LEU A 1 102 ? -7.618 -4.900 2.545 1.00 78.06 102 LEU A C 1
ATOM 727 O O . LEU A 1 102 ? -6.959 -5.204 1.559 1.00 78.06 102 LEU A O 1
ATOM 731 N N . SER A 1 103 ? -8.141 -5.813 3.368 1.00 77.94 103 SER A N 1
ATOM 732 C CA . SER A 1 103 ? -7.925 -7.253 3.182 1.00 77.94 103 SER A CA 1
ATOM 733 C C . SER A 1 103 ? -8.519 -7.759 1.862 1.00 77.94 103 SER A C 1
ATOM 735 O O . SER A 1 103 ? -7.877 -8.527 1.153 1.00 77.94 103 SER A O 1
ATOM 737 N N . VAL A 1 104 ? -9.728 -7.311 1.502 1.00 84.75 104 VAL A N 1
ATOM 738 C CA . VAL A 1 104 ? -10.375 -7.683 0.229 1.00 84.75 104 VAL A CA 1
ATOM 739 C C . VAL A 1 104 ? -9.609 -7.118 -0.965 1.00 84.75 104 VAL A C 1
ATOM 741 O O . VAL A 1 104 ? -9.391 -7.839 -1.935 1.00 84.75 104 VAL A O 1
ATOM 744 N N . LEU A 1 105 ? -9.169 -5.859 -0.886 1.00 82.62 105 LEU A N 1
ATOM 745 C CA . LEU A 1 105 ? -8.375 -5.224 -1.936 1.00 82.62 105 LEU A CA 1
ATOM 746 C C . LEU A 1 105 ? -7.050 -5.965 -2.155 1.00 82.62 105 LEU A C 1
ATOM 748 O O . LEU A 1 105 ? -6.664 -6.198 -3.295 1.00 82.62 105 LEU A O 1
ATOM 752 N N . PHE A 1 106 ? -6.399 -6.391 -1.070 1.00 79.62 106 PHE A N 1
ATOM 753 C CA . PHE A 1 106 ? -5.148 -7.142 -1.128 1.00 79.62 106 PHE A CA 1
ATOM 754 C C . PHE A 1 106 ? -5.331 -8.514 -1.792 1.00 79.62 106 PHE A C 1
ATOM 756 O O . PHE A 1 106 ? -4.569 -8.886 -2.679 1.00 79.62 106 PHE A O 1
ATOM 763 N N . ILE A 1 107 ? -6.389 -9.243 -1.421 1.00 84.50 107 ILE A N 1
ATOM 764 C CA . ILE A 1 1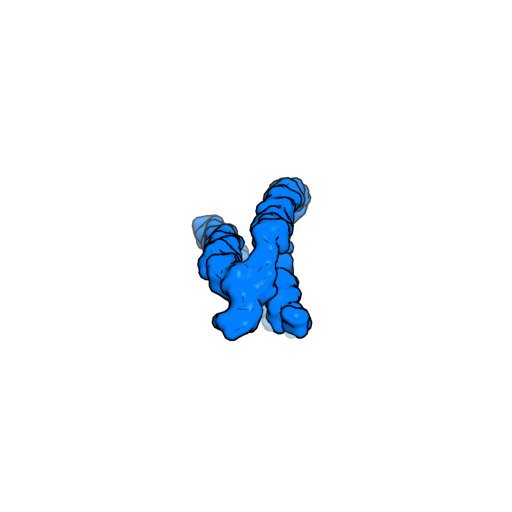07 ? -6.727 -10.533 -2.042 1.00 84.50 107 ILE A CA 1
ATOM 765 C C . ILE A 1 107 ? -7.052 -10.351 -3.528 1.00 84.50 107 ILE A C 1
ATOM 767 O O . ILE A 1 107 ? -6.582 -11.127 -4.354 1.00 84.50 107 ILE A O 1
ATOM 771 N N . ALA A 1 108 ? -7.835 -9.329 -3.879 1.00 85.50 108 ALA A N 1
ATOM 772 C CA . ALA A 1 108 ? -8.180 -9.043 -5.268 1.00 85.50 108 ALA A CA 1
ATOM 773 C C . ALA A 1 108 ? -6.941 -8.685 -6.103 1.00 85.50 108 ALA A C 1
ATOM 775 O O . ALA A 1 108 ? -6.805 -9.183 -7.217 1.00 85.50 108 ALA A O 1
ATOM 776 N N . GLY A 1 109 ? -6.027 -7.880 -5.550 1.00 79.62 109 GLY A N 1
ATOM 777 C CA . GLY A 1 109 ? -4.746 -7.556 -6.173 1.00 79.62 109 GLY A CA 1
ATOM 778 C C . GLY A 1 109 ? -3.905 -8.804 -6.419 1.00 79.62 109 GLY A C 1
ATOM 779 O O . GLY A 1 109 ? -3.540 -9.060 -7.559 1.00 79.62 109 GLY A O 1
ATOM 780 N N . ALA A 1 110 ? -3.700 -9.624 -5.384 1.00 81.19 110 ALA A N 1
ATOM 781 C CA . ALA A 1 110 ? -2.938 -10.869 -5.477 1.00 81.19 110 ALA A CA 1
ATOM 782 C C . ALA A 1 110 ? -3.538 -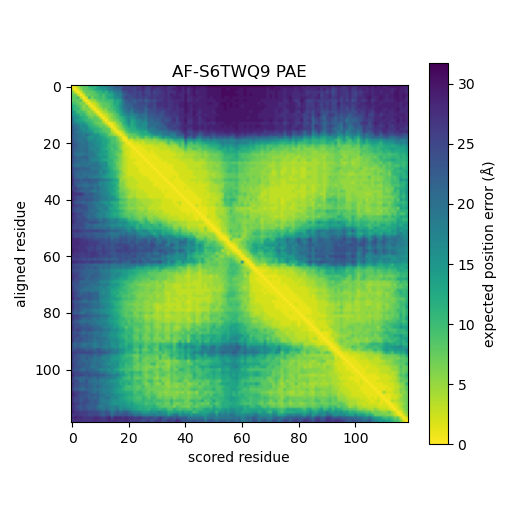11.865 -6.483 1.00 81.19 110 ALA A C 1
ATOM 784 O O . ALA A 1 110 ? -2.808 -12.501 -7.240 1.00 81.19 110 ALA A O 1
ATOM 785 N N . LEU A 1 111 ? -4.869 -11.992 -6.519 1.00 85.19 111 LEU A N 1
ATOM 786 C CA . LEU A 1 111 ? -5.552 -12.807 -7.524 1.00 85.19 111 LEU A CA 1
ATOM 787 C C . LEU A 1 111 ? -5.358 -12.233 -8.927 1.00 85.19 111 LEU A C 1
ATOM 789 O O . LEU A 1 111 ? -5.096 -12.999 -9.846 1.00 85.19 111 LEU A O 1
ATOM 793 N N . GLY A 1 112 ? -5.443 -10.911 -9.081 1.00 82.12 112 GLY A N 1
ATOM 794 C CA . GLY A 1 112 ? -5.196 -10.214 -10.341 1.00 82.12 112 GLY A CA 1
ATOM 795 C C . GLY A 1 112 ? -3.793 -10.468 -10.891 1.00 82.12 112 GLY A C 1
ATOM 796 O O . GLY A 1 112 ? -3.657 -10.757 -12.077 1.00 82.12 112 GLY A O 1
ATOM 797 N N . THR A 1 113 ? -2.763 -10.443 -10.041 1.00 77.12 113 THR A N 1
ATOM 798 C CA . THR A 1 113 ? -1.397 -10.820 -10.436 1.00 77.12 113 THR A CA 1
ATOM 799 C C . THR A 1 113 ? -1.264 -12.315 -10.711 1.00 77.12 113 THR A C 1
ATOM 801 O O . THR A 1 113 ? -0.564 -12.691 -11.644 1.00 77.12 113 THR A O 1
ATOM 804 N N . ALA A 1 114 ? -1.942 -13.176 -9.946 1.00 79.75 114 ALA A N 1
ATOM 805 C CA . ALA A 1 114 ? -1.875 -14.628 -10.132 1.00 79.75 114 ALA A CA 1
ATOM 806 C C . ALA A 1 114 ? -2.515 -15.103 -11.447 1.00 79.75 114 ALA A C 1
ATOM 808 O O . ALA A 1 114 ? -2.056 -16.080 -12.033 1.00 79.75 114 ALA A O 1
ATOM 809 N N . ILE A 1 115 ? -3.574 -14.430 -11.902 1.00 84.19 115 ILE A N 1
ATOM 810 C CA . ILE A 1 115 ? -4.273 -14.762 -13.152 1.00 84.19 115 ILE A CA 1
ATOM 811 C C . ILE A 1 115 ? -3.792 -13.939 -14.346 1.00 84.19 115 ILE A C 1
ATOM 813 O O . ILE A 1 115 ? -4.349 -14.104 -15.430 1.00 84.19 115 ILE A O 1
ATOM 817 N N . ALA A 1 116 ? -2.824 -13.035 -14.157 1.00 76.44 116 ALA A N 1
ATOM 818 C CA . ALA A 1 116 ? -2.342 -12.164 -15.218 1.00 76.44 116 ALA A CA 1
ATOM 819 C C . ALA A 1 116 ? -1.844 -13.027 -16.394 1.00 76.44 116 ALA A C 1
ATOM 821 O O . ALA A 1 116 ? -0.867 -13.764 -16.232 1.00 76.44 116 ALA A O 1
ATOM 822 N N . PRO A 1 117 ? -2.522 -12.994 -17.561 1.00 64.38 117 PRO A N 1
ATOM 823 C CA . PRO A 1 117 ? -2.098 -13.780 -18.706 1.00 64.38 117 PRO A CA 1
ATOM 824 C C . PRO A 1 117 ? -0.749 -13.239 -19.175 1.00 64.38 117 PRO A C 1
ATOM 826 O O . PRO A 1 117 ? -0.608 -12.042 -19.425 1.00 64.38 117 PRO A O 1
ATOM 829 N N . SER A 1 118 ? 0.242 -14.126 -19.255 1.00 53.84 118 SER A N 1
ATOM 830 C CA . SER A 1 118 ? 1.571 -13.808 -19.765 1.00 53.84 118 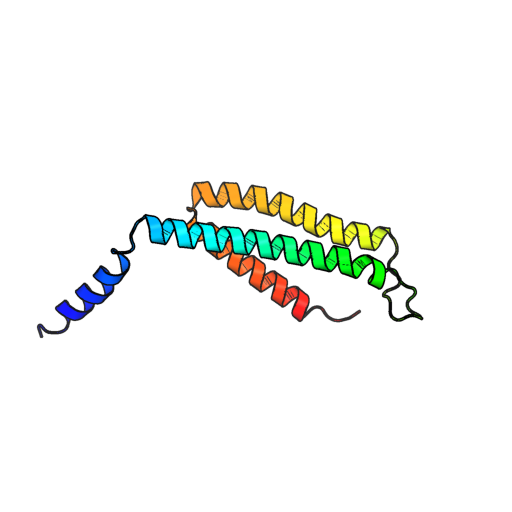SER A CA 1
ATOM 831 C C . SER A 1 118 ? 1.451 -13.332 -21.211 1.00 53.84 118 SER A C 1
ATOM 833 O O . SER A 1 118 ? 1.099 -14.131 -22.085 1.00 53.84 118 SER A O 1
ATOM 835 N N . ILE A 1 119 ? 1.723 -12.050 -21.445 1.00 41.34 119 ILE A N 1
ATOM 836 C CA . ILE A 1 119 ? 2.128 -11.549 -22.761 1.00 41.34 119 ILE A CA 1
ATOM 837 C C . ILE A 1 119 ? 3.648 -11.475 -22.823 1.00 41.34 119 ILE A C 1
ATOM 839 O O . ILE A 1 119 ? 4.254 -11.134 -21.781 1.00 41.34 119 ILE A O 1
#

Mean predicted aligned error: 12.23 Å

Sequence (119 aa):
MSSSSTAAAADTQGRQNASPNRLIFISVLVATMGALAFGYDTGIIAGALPFMTLPADQGGLGLNAYSEGMITASLIVGAAFGSLASGYISDRFGRRLTLRLLSVLFIAGALGTAIAPSI

Solvent-accessible surface area (backbone atoms only — not comparable to full-atom values): 6810 Å² total; per-residue (Å²): 143,71,75,69,64,61,57,59,52,52,66,57,52,69,71,70,71,64,52,70,68,56,57,50,49,52,52,50,52,54,51,49,50,52,55,49,51,56,51,46,56,54,49,51,49,67,65,42,48,73,54,34,45,31,53,56,93,78,76,19,68,48,46,52,74,66,58,55,48,51,56,58,46,50,54,52,52,50,48,53,54,46,53,58,51,47,52,56,43,25,75,75,68,35,65,71,52,39,57,52,50,53,53,51,51,51,52,52,49,54,49,50,64,73,66,54,77,88,126